Protein AF-A0A939ADS8-F1 (afdb_monomer_lite)

Foldseek 3Di:
DDDDDDDPPDDDDPDDDDDPPVVVVVVVVVVVVVVVVVVVVVVVVVVVVVVVVVQVPQKDKWKAAPVRHTDDCVQWDFPDWDWDWDADPNDIDIDIDTDIDRNDPGDMDMDIDGDDDPPDDDPDDWDDDVPRTDGD

Secondary structure (DSSP, 8-state):
-------------SSS-PPPTTHHHHHHHHHHHHHHHHHHHHHHHHHHHHHHHHHHT-EEEEEEETTS-B--GGGS-EEEEEEEEEEETTEEEEEEEEEE---SSS-EEEEEEEPPPTT-------EEETTEEEE-

Sequence (136 aa):
MSRLEGGKKTAELGGREGLTAAEAPALIITGDIVIKVVVRIALVMLVIMAYAASRADALELSVQAEDGRGFEADRVPLLFQQVEVDIHNQVAAGQHWFHFRNDTEEDVQIACGFALGPRELVDGFSYYNGDERIVS

Structure (mmCIF, N/CA/C/O backbone):
data_AF-A0A939ADS8-F1
#
_entry.id   AF-A0A939ADS8-F1
#
loop_
_atom_site.group_PDB
_atom_site.id
_atom_site.type_symbol
_atom_site.label_atom_id
_atom_site.label_alt_id
_atom_site.label_comp_id
_atom_site.label_asym_id
_atom_site.label_entity_id
_atom_site.label_seq_id
_atom_site.pdbx_PDB_ins_code
_atom_site.Cartn_x
_atom_site.Cartn_y
_atom_site.Cartn_z
_atom_site.occupancy
_atom_site.B_iso_or_equiv
_atom_site.auth_seq_id
_atom_site.auth_comp_id
_atom_site.auth_asym_id
_atom_site.auth_atom_id
_atom_site.pdbx_PDB_model_num
ATOM 1 N N . MET A 1 1 ? 38.811 11.883 -75.408 1.00 36.75 1 MET A N 1
ATOM 2 C CA . MET A 1 1 ? 39.263 11.815 -74.002 1.00 36.75 1 MET A CA 1
ATOM 3 C C . MET A 1 1 ? 38.767 13.071 -73.306 1.00 36.75 1 MET A C 1
ATOM 5 O O . MET A 1 1 ? 39.229 14.143 -73.662 1.00 36.75 1 MET A O 1
ATOM 9 N N . SER A 1 2 ? 37.787 12.964 -72.407 1.00 35.06 2 SER A N 1
ATOM 10 C CA . SER A 1 2 ? 37.271 14.101 -71.631 1.00 35.06 2 SER A CA 1
ATOM 11 C C . SER A 1 2 ? 37.206 13.686 -70.164 1.00 35.06 2 SER A C 1
ATOM 13 O O . SER A 1 2 ? 36.558 12.691 -69.839 1.00 35.06 2 SER A O 1
ATOM 15 N N . ARG A 1 3 ? 37.963 14.382 -69.307 1.00 37.69 3 ARG A N 1
ATOM 16 C CA . ARG A 1 3 ? 37.984 14.193 -67.851 1.00 37.69 3 ARG A CA 1
ATOM 17 C C . ARG A 1 3 ? 36.735 14.855 -67.265 1.00 37.69 3 ARG A C 1
ATOM 19 O O . ARG A 1 3 ? 36.545 16.051 -67.441 1.00 37.69 3 ARG A O 1
ATOM 26 N N . LEU A 1 4 ? 35.905 14.081 -66.570 1.00 39.22 4 LEU A N 1
ATOM 27 C CA . LEU A 1 4 ? 34.852 14.608 -65.703 1.00 39.22 4 LEU A CA 1
ATOM 28 C C . LEU A 1 4 ? 35.510 15.065 -64.396 1.00 39.22 4 LEU A C 1
ATOM 30 O O . LEU A 1 4 ? 35.933 14.237 -63.591 1.00 39.22 4 LEU A O 1
ATOM 34 N N . GLU A 1 5 ? 35.638 16.378 -64.207 1.00 38.81 5 GLU A N 1
ATOM 35 C CA . GLU A 1 5 ? 35.992 16.956 -62.913 1.00 38.81 5 GLU A CA 1
ATOM 36 C C . GLU A 1 5 ? 34.809 16.799 -61.951 1.00 38.81 5 GLU A C 1
ATOM 38 O O . GLU A 1 5 ? 33.717 17.328 -62.161 1.00 38.81 5 GLU A O 1
ATOM 43 N N . GLY A 1 6 ? 35.031 16.017 -60.893 1.00 38.00 6 GLY A N 1
ATOM 44 C CA . GLY A 1 6 ? 34.104 15.860 -59.784 1.00 38.00 6 GLY A CA 1
ATOM 45 C C . GLY A 1 6 ? 34.071 17.123 -58.932 1.00 38.00 6 GLY A C 1
ATOM 46 O O . GLY A 1 6 ? 34.903 17.305 -58.045 1.00 38.00 6 GLY A O 1
ATOM 47 N N . GLY A 1 7 ? 33.080 17.979 -59.175 1.00 34.25 7 GLY A N 1
ATOM 48 C CA . GLY A 1 7 ? 32.733 19.068 -58.271 1.00 34.25 7 GLY A CA 1
ATOM 49 C C . GLY A 1 7 ? 32.199 18.513 -56.948 1.00 34.25 7 GLY A C 1
ATOM 50 O O . GLY A 1 7 ? 31.037 18.118 -56.855 1.00 34.25 7 GLY A O 1
ATOM 51 N N . LYS A 1 8 ? 33.046 18.486 -55.912 1.00 41.09 8 LYS A N 1
ATOM 52 C CA . LYS A 1 8 ? 32.622 18.319 -54.515 1.00 41.09 8 LYS A CA 1
ATOM 53 C C . LYS A 1 8 ? 31.719 19.499 -54.150 1.00 41.09 8 LYS A C 1
ATOM 55 O O . LYS A 1 8 ? 32.205 20.602 -53.929 1.00 41.09 8 LYS A O 1
ATOM 60 N N . LYS A 1 9 ? 30.407 19.269 -54.065 1.00 42.81 9 LYS A N 1
ATOM 61 C CA . LYS A 1 9 ? 29.497 20.188 -53.374 1.00 42.81 9 LYS A CA 1
ATOM 62 C C . LYS A 1 9 ? 29.787 20.105 -51.877 1.00 42.81 9 LYS A C 1
ATOM 64 O O . LYS A 1 9 ? 29.406 19.141 -51.220 1.00 42.81 9 LYS A O 1
ATOM 69 N N . THR A 1 10 ? 30.495 21.097 -51.358 1.00 39.50 10 THR A N 1
ATOM 70 C CA . THR A 1 10 ? 30.577 21.380 -49.926 1.00 39.50 10 THR A CA 1
ATOM 71 C C . THR A 1 10 ? 29.214 21.879 -49.460 1.00 39.50 10 THR A C 1
ATOM 73 O O . THR A 1 10 ? 28.738 22.916 -49.916 1.00 39.50 10 THR A O 1
ATOM 76 N N . ALA A 1 11 ? 28.555 21.109 -48.595 1.00 40.03 11 ALA A N 1
ATOM 77 C CA . ALA A 1 11 ? 27.392 21.583 -47.862 1.00 40.03 11 ALA A CA 1
ATOM 78 C C . ALA A 1 11 ? 27.894 22.516 -46.753 1.00 40.03 11 ALA A C 1
ATOM 80 O O . ALA A 1 11 ? 28.499 22.062 -45.783 1.00 40.03 11 ALA A O 1
ATOM 81 N N . GLU A 1 12 ? 27.690 23.818 -46.926 1.00 40.78 12 GLU A N 1
ATOM 82 C CA . GLU A 1 12 ? 27.911 24.800 -45.869 1.00 40.78 12 GLU A CA 1
ATOM 83 C C . GLU A 1 12 ? 26.781 24.669 -44.842 1.00 40.78 12 GLU A C 1
ATOM 85 O O . GLU A 1 12 ? 25.678 25.181 -45.024 1.00 40.78 12 GLU A O 1
ATOM 90 N N . LEU A 1 13 ? 27.047 23.942 -43.758 1.00 41.94 13 LEU A N 1
ATOM 91 C CA . LEU A 1 13 ? 26.321 24.111 -42.506 1.00 41.94 13 LEU A CA 1
ATOM 92 C C . LEU A 1 13 ? 27.068 25.179 -41.712 1.00 41.94 13 LEU A C 1
ATOM 94 O O . LEU A 1 13 ? 28.256 25.035 -41.426 1.00 41.94 13 LEU A O 1
ATOM 98 N N . GLY A 1 14 ? 26.378 26.281 -41.429 1.00 40.31 14 GLY A N 1
ATOM 99 C CA . GLY A 1 14 ? 26.951 27.446 -40.776 1.00 40.31 14 GLY A CA 1
ATOM 100 C C . GLY A 1 14 ? 27.713 27.113 -39.492 1.00 40.31 14 GLY A C 1
ATOM 101 O O . GLY A 1 14 ? 27.233 26.378 -38.632 1.00 40.31 14 GLY A O 1
ATOM 102 N N . GLY A 1 15 ? 28.885 27.733 -39.359 1.00 40.91 15 GLY A N 1
ATOM 103 C CA . GLY A 1 15 ? 29.442 28.108 -38.063 1.00 40.91 15 GLY A CA 1
ATOM 104 C C . GLY A 1 15 ? 29.932 26.976 -37.165 1.00 40.91 15 GLY A C 1
ATOM 105 O O . GLY A 1 15 ? 29.651 27.000 -35.972 1.00 40.91 15 GLY A O 1
ATOM 106 N N . ARG A 1 16 ? 30.690 26.016 -37.696 1.00 45.91 16 ARG A N 1
ATOM 107 C CA . ARG A 1 16 ? 31.719 25.266 -36.953 1.00 45.91 16 ARG A CA 1
ATOM 108 C C . ARG A 1 16 ? 32.644 24.595 -37.963 1.00 45.91 16 ARG A C 1
ATOM 110 O O . ARG A 1 16 ? 32.169 24.119 -38.989 1.00 45.91 16 ARG A O 1
ATOM 117 N N . GLU A 1 17 ? 33.948 24.630 -37.699 1.00 48.31 17 GLU A N 1
ATOM 118 C CA . GLU A 1 17 ? 34.977 23.983 -38.521 1.00 48.31 17 GLU A CA 1
ATOM 119 C C . GLU A 1 17 ? 34.517 22.571 -38.914 1.00 48.31 17 GLU A C 1
ATOM 121 O O . GLU A 1 17 ? 34.083 21.787 -38.069 1.00 48.31 17 GLU A O 1
ATOM 126 N N . GLY A 1 18 ? 34.489 22.311 -40.223 1.00 45.16 18 GLY A N 1
ATOM 127 C CA . GLY A 1 18 ? 33.797 21.166 -40.799 1.00 45.16 18 GLY A CA 1
ATOM 128 C C . GLY A 1 18 ? 34.343 19.843 -40.276 1.00 45.16 18 GLY A C 1
ATOM 129 O O . GLY A 1 18 ? 35.499 19.509 -40.525 1.00 45.16 18 GLY A O 1
ATOM 130 N N . LEU A 1 19 ? 33.478 19.080 -39.606 1.00 51.91 19 LEU A N 1
ATOM 131 C CA . LEU A 1 19 ? 33.694 17.665 -39.312 1.00 51.91 19 LEU A CA 1
ATOM 132 C C . LEU A 1 19 ? 34.105 16.955 -40.603 1.00 51.91 19 LEU A C 1
ATOM 134 O O . LEU A 1 19 ? 33.424 17.057 -41.630 1.00 51.91 19 LEU A O 1
ATOM 138 N N . THR A 1 20 ? 35.224 16.239 -40.568 1.00 59.06 20 THR A N 1
ATOM 139 C CA . THR A 1 20 ? 35.660 15.473 -41.731 1.00 59.06 20 THR A CA 1
ATOM 140 C C . THR A 1 20 ? 34.638 14.371 -42.038 1.00 59.06 20 THR A C 1
ATOM 142 O O . THR A 1 20 ? 33.929 13.881 -41.156 1.00 59.06 20 THR A O 1
ATOM 145 N N . ALA A 1 21 ? 34.549 13.937 -43.300 1.00 57.66 21 ALA A N 1
ATOM 146 C CA . ALA A 1 21 ? 33.616 12.879 -43.717 1.00 57.66 21 ALA A CA 1
ATOM 147 C C . ALA A 1 21 ? 33.807 11.543 -42.957 1.00 57.66 21 ALA A C 1
ATOM 149 O O . ALA A 1 21 ? 32.929 10.684 -43.003 1.00 57.66 21 ALA A O 1
ATOM 150 N N . ALA A 1 22 ? 34.931 11.378 -42.249 1.00 57.38 22 ALA A N 1
ATOM 151 C CA . ALA A 1 22 ? 35.214 10.250 -41.367 1.00 57.38 22 ALA A CA 1
ATOM 152 C C . ALA A 1 22 ? 34.648 10.419 -39.939 1.00 57.38 22 ALA A C 1
ATOM 154 O O . ALA A 1 22 ? 34.349 9.426 -39.282 1.00 57.38 22 ALA A O 1
ATOM 155 N N . GLU A 1 23 ? 34.452 11.652 -39.464 1.00 49.28 23 GLU A N 1
ATOM 156 C CA . GLU A 1 23 ? 33.979 11.965 -38.104 1.00 49.28 23 GLU A CA 1
ATOM 157 C C . GLU A 1 23 ? 32.449 12.079 -38.021 1.00 49.28 23 GLU A C 1
ATOM 159 O O . GLU A 1 23 ? 31.852 11.766 -36.991 1.00 49.28 23 GLU A O 1
ATOM 164 N N . ALA A 1 24 ? 31.791 12.455 -39.123 1.00 51.69 24 ALA A N 1
ATOM 165 C CA . ALA A 1 24 ? 30.333 12.521 -39.215 1.00 51.69 24 ALA A CA 1
ATOM 166 C C . ALA A 1 24 ? 29.611 11.191 -38.877 1.00 51.69 24 ALA A C 1
ATOM 168 O O . ALA A 1 24 ? 28.690 11.223 -38.057 1.00 51.69 24 ALA A O 1
ATOM 169 N N . PRO A 1 25 ? 29.992 10.013 -39.419 1.00 50.84 25 PRO A N 1
ATOM 170 C CA . PRO A 1 25 ? 29.318 8.758 -39.079 1.00 50.84 25 PRO A CA 1
ATOM 171 C C . PRO A 1 25 ? 29.550 8.338 -37.621 1.00 50.84 25 PRO A C 1
ATOM 173 O O . PRO A 1 25 ? 28.626 7.835 -36.987 1.00 50.84 25 PRO A O 1
ATOM 176 N N . ALA A 1 26 ? 30.735 8.597 -37.056 1.00 49.12 26 ALA A N 1
ATOM 177 C CA . ALA A 1 26 ? 31.018 8.314 -35.649 1.00 49.12 26 ALA A CA 1
ATOM 178 C C . ALA A 1 26 ? 30.146 9.174 -34.716 1.00 49.12 26 ALA A C 1
ATOM 180 O O . ALA A 1 26 ? 29.573 8.653 -33.759 1.00 49.12 26 ALA A O 1
ATOM 181 N N . LEU A 1 27 ? 29.953 10.460 -35.032 1.00 50.31 27 LEU A N 1
ATOM 182 C CA . LEU A 1 27 ? 29.083 11.357 -34.266 1.00 50.31 27 LEU A CA 1
ATOM 183 C C . LEU A 1 27 ? 27.598 10.962 -34.373 1.00 50.31 27 LEU A C 1
ATOM 185 O O . LEU A 1 27 ? 26.890 10.980 -33.368 1.00 50.31 27 LEU A O 1
ATOM 189 N N . ILE A 1 28 ? 27.137 10.547 -35.560 1.00 53.12 28 ILE A N 1
ATOM 190 C CA . ILE A 1 28 ? 25.754 10.086 -35.785 1.00 53.12 28 ILE A CA 1
ATOM 191 C C . ILE A 1 28 ? 25.476 8.786 -35.016 1.00 53.12 28 ILE A C 1
ATOM 193 O O . ILE A 1 28 ? 24.440 8.680 -34.364 1.00 53.12 28 ILE A O 1
ATOM 197 N N . ILE A 1 29 ? 26.404 7.822 -35.029 1.00 54.78 29 ILE A N 1
ATOM 198 C CA . ILE A 1 29 ? 26.267 6.557 -34.285 1.00 54.78 29 ILE A CA 1
ATOM 199 C C . ILE A 1 29 ? 26.266 6.819 -32.775 1.00 54.78 29 ILE A C 1
ATOM 201 O O . ILE A 1 29 ? 25.438 6.265 -32.053 1.00 54.78 29 ILE A O 1
ATOM 205 N N . THR A 1 30 ? 27.145 7.700 -32.292 1.00 60.84 30 THR A N 1
ATOM 206 C CA . THR A 1 30 ? 27.193 8.054 -30.865 1.00 60.84 30 THR A CA 1
ATOM 207 C C . THR A 1 30 ? 25.915 8.782 -30.436 1.00 60.84 30 THR A C 1
ATOM 209 O O . THR A 1 30 ? 25.342 8.451 -29.402 1.00 60.84 30 THR A O 1
ATOM 212 N N . GLY A 1 31 ? 25.410 9.709 -31.257 1.00 62.56 31 GLY A N 1
ATOM 213 C CA . GLY A 1 31 ? 24.149 10.411 -31.011 1.00 62.56 31 GLY A CA 1
ATOM 214 C C . GLY A 1 31 ? 22.928 9.486 -31.006 1.00 62.56 31 GLY A C 1
ATOM 215 O O . GLY A 1 31 ? 22.106 9.569 -30.098 1.00 62.56 31 GLY A O 1
ATOM 216 N N . ASP A 1 32 ? 22.826 8.561 -31.963 1.00 68.88 32 ASP A N 1
ATOM 217 C CA . ASP A 1 32 ? 21.717 7.601 -32.059 1.00 68.88 32 ASP A CA 1
ATOM 218 C C . ASP A 1 32 ? 21.713 6.598 -30.889 1.00 68.88 32 ASP A C 1
ATOM 220 O O . ASP A 1 32 ? 20.663 6.298 -30.316 1.00 68.88 32 ASP A O 1
ATOM 224 N N . ILE A 1 33 ? 22.889 6.131 -30.452 1.00 68.06 33 ILE A N 1
ATOM 225 C CA . ILE A 1 3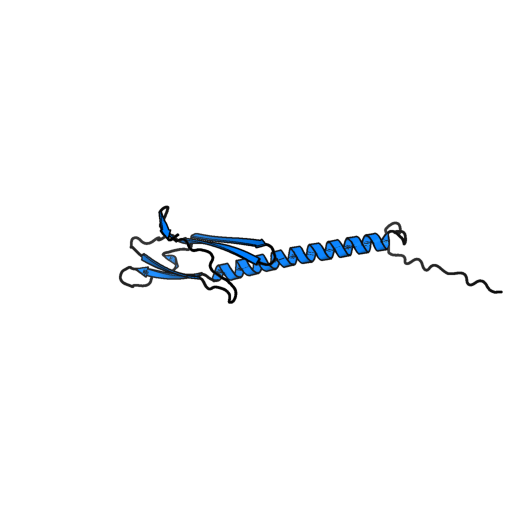3 ? 23.012 5.286 -29.253 1.00 68.06 33 ILE A CA 1
ATOM 226 C C . ILE A 1 33 ? 22.598 6.065 -27.999 1.00 68.06 33 ILE A C 1
ATOM 228 O O . ILE A 1 33 ? 21.811 5.549 -27.202 1.00 68.06 33 ILE A O 1
ATOM 232 N N . VAL A 1 34 ? 23.068 7.306 -27.836 1.00 68.56 34 VAL A N 1
ATOM 233 C CA . VAL A 1 34 ? 22.711 8.156 -26.689 1.00 68.56 34 VAL A CA 1
ATOM 234 C C . VAL A 1 34 ? 21.204 8.418 -26.652 1.00 68.56 34 VAL A C 1
ATOM 236 O O . VAL A 1 34 ? 20.586 8.209 -25.610 1.00 68.56 34 VAL A O 1
ATOM 239 N N . ILE A 1 35 ? 20.581 8.774 -27.780 1.00 72.81 35 ILE A N 1
ATOM 240 C CA . ILE A 1 35 ? 19.127 8.990 -27.864 1.00 72.81 35 ILE A CA 1
ATOM 241 C C . ILE A 1 35 ? 18.372 7.710 -27.488 1.00 72.81 35 ILE A C 1
ATOM 243 O O . ILE A 1 35 ? 17.468 7.751 -26.657 1.00 72.81 35 ILE A O 1
ATOM 247 N N . LYS A 1 36 ? 18.761 6.551 -28.031 1.00 70.75 36 LYS A N 1
ATOM 248 C CA . LYS A 1 36 ? 18.113 5.266 -27.722 1.00 70.75 36 LYS A CA 1
ATOM 249 C C . LYS A 1 36 ? 18.227 4.877 -26.248 1.00 70.75 36 LYS A C 1
ATOM 251 O O . LYS A 1 36 ? 17.292 4.288 -25.708 1.00 70.75 36 LYS A O 1
ATOM 256 N N . VAL A 1 37 ? 19.355 5.159 -25.599 1.00 74.56 37 VAL A N 1
ATOM 257 C CA . VAL A 1 37 ? 19.542 4.893 -24.163 1.00 74.56 37 VAL A CA 1
ATOM 258 C C . VAL A 1 37 ? 18.689 5.846 -23.326 1.00 74.56 37 VAL A C 1
ATOM 260 O O . VAL A 1 37 ? 17.941 5.384 -22.467 1.00 74.56 37 VAL A O 1
ATOM 263 N N . VAL A 1 38 ? 18.717 7.148 -23.626 1.00 76.50 38 VAL A N 1
ATOM 264 C CA . VAL A 1 38 ? 17.924 8.165 -22.916 1.00 76.50 38 VAL A CA 1
ATOM 265 C C . VAL A 1 38 ? 16.425 7.887 -23.036 1.00 76.50 38 VAL A C 1
ATOM 267 O O . VAL A 1 38 ? 15.722 7.909 -22.029 1.00 76.50 38 VAL A O 1
ATOM 270 N N . VAL A 1 39 ? 15.935 7.548 -24.233 1.00 77.56 39 VAL A N 1
ATOM 271 C CA . VAL A 1 39 ? 14.518 7.217 -24.459 1.00 77.56 39 VAL A CA 1
ATOM 272 C C . VAL A 1 39 ? 14.093 5.991 -23.650 1.00 77.56 39 VAL A C 1
ATOM 274 O O . VAL A 1 39 ? 13.014 5.997 -23.064 1.00 77.56 39 VAL A O 1
ATOM 277 N N . ARG A 1 40 ? 14.930 4.949 -23.567 1.00 77.19 40 ARG A N 1
ATOM 278 C CA . ARG A 1 40 ? 14.619 3.753 -22.764 1.00 77.19 40 ARG A CA 1
ATOM 279 C C . ARG A 1 40 ? 14.553 4.061 -21.274 1.00 77.19 40 ARG A C 1
ATOM 281 O O . ARG A 1 40 ? 13.616 3.617 -20.622 1.00 77.19 40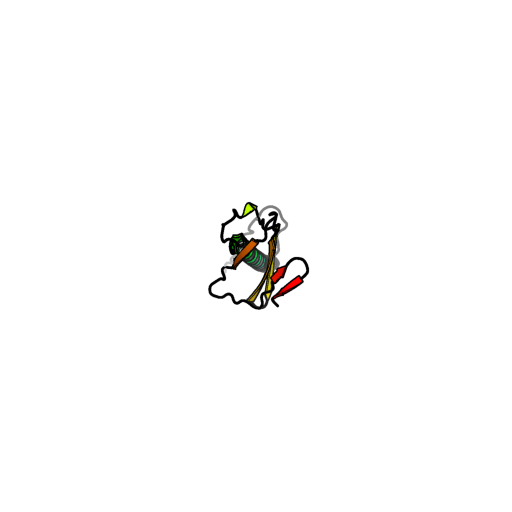 ARG A O 1
ATOM 288 N N . ILE A 1 41 ? 15.505 4.832 -20.751 1.00 78.19 41 ILE A N 1
ATOM 289 C CA . ILE A 1 41 ? 15.508 5.242 -19.339 1.00 78.19 41 ILE A CA 1
ATOM 290 C C . ILE A 1 41 ? 14.270 6.092 -19.038 1.00 78.19 41 ILE A C 1
ATOM 292 O O . ILE A 1 41 ? 13.556 5.816 -18.078 1.00 78.19 41 ILE A O 1
ATOM 296 N N . ALA A 1 42 ? 13.964 7.076 -19.889 1.00 77.25 42 ALA A N 1
ATOM 297 C CA . ALA A 1 42 ? 12.787 7.925 -19.727 1.00 77.25 42 ALA A CA 1
ATOM 298 C C . ALA A 1 42 ? 11.479 7.116 -19.766 1.00 77.25 42 ALA A C 1
ATOM 300 O O . ALA A 1 42 ? 10.582 7.368 -18.966 1.00 77.25 42 ALA A O 1
ATOM 301 N N . LEU A 1 43 ? 11.382 6.119 -20.651 1.00 79.94 43 LEU A N 1
ATOM 302 C CA . LEU A 1 43 ? 10.220 5.236 -20.732 1.00 79.94 43 LEU A CA 1
ATOM 303 C C . LEU A 1 43 ? 10.058 4.381 -19.469 1.00 79.94 43 LEU A C 1
ATOM 305 O O . LEU A 1 43 ? 8.948 4.270 -18.961 1.00 79.94 43 LEU A O 1
ATOM 309 N N . VAL A 1 44 ? 11.145 3.809 -18.941 1.00 77.31 44 VAL A N 1
ATOM 310 C CA . VAL A 1 44 ? 11.109 3.041 -17.683 1.00 77.31 44 VAL A CA 1
ATOM 311 C C . VAL A 1 44 ? 10.650 3.927 -16.526 1.00 77.31 44 VAL A C 1
ATOM 313 O O . VAL A 1 44 ? 9.743 3.546 -15.792 1.00 77.31 44 VAL A O 1
ATOM 316 N N . MET A 1 45 ? 11.200 5.138 -16.409 1.00 79.19 45 MET A N 1
ATOM 317 C CA . MET A 1 45 ? 10.782 6.103 -15.387 1.00 79.19 45 MET A CA 1
ATOM 318 C C . MET A 1 45 ? 9.304 6.481 -15.521 1.00 79.19 45 MET A C 1
ATOM 320 O O . MET A 1 45 ? 8.598 6.551 -14.520 1.00 79.19 45 MET A O 1
ATOM 324 N N . LEU A 1 46 ? 8.814 6.688 -16.747 1.00 80.94 46 LEU A N 1
ATOM 325 C CA . LEU A 1 46 ? 7.404 6.983 -17.000 1.00 80.94 46 LEU A CA 1
ATOM 326 C C . LEU A 1 46 ? 6.496 5.825 -16.565 1.00 80.94 46 LEU A C 1
ATOM 328 O O . LEU A 1 46 ? 5.465 6.067 -15.946 1.00 80.94 46 LEU A O 1
ATOM 332 N N . VAL A 1 47 ? 6.887 4.579 -16.851 1.00 78.75 47 VAL A N 1
ATOM 333 C CA . VAL A 1 47 ? 6.145 3.382 -16.425 1.00 78.75 47 VAL A CA 1
ATOM 334 C C . VAL A 1 47 ? 6.118 3.269 -14.901 1.00 78.75 47 VAL A C 1
ATOM 336 O O . VAL A 1 47 ? 5.051 3.024 -14.346 1.00 78.75 47 VAL A O 1
ATOM 339 N N . ILE A 1 48 ? 7.244 3.508 -14.220 1.00 77.75 48 ILE A N 1
ATOM 340 C CA . ILE A 1 48 ? 7.312 3.504 -12.750 1.00 77.75 48 ILE A CA 1
ATOM 341 C C . ILE A 1 48 ? 6.400 4.589 -12.165 1.00 77.75 48 ILE A C 1
ATOM 343 O O . ILE A 1 48 ? 5.619 4.302 -11.263 1.00 77.75 48 ILE A O 1
ATOM 347 N N . MET A 1 49 ? 6.442 5.815 -12.699 1.00 77.12 49 MET A N 1
ATOM 348 C CA . MET A 1 49 ? 5.584 6.911 -12.231 1.00 77.12 49 MET A CA 1
ATOM 349 C C . MET A 1 49 ? 4.097 6.629 -12.477 1.00 77.12 49 MET A C 1
ATOM 351 O O . MET A 1 49 ? 3.280 6.862 -11.590 1.00 77.12 49 MET A O 1
ATOM 355 N N . ALA A 1 50 ? 3.737 6.098 -13.650 1.00 77.75 50 ALA A N 1
ATOM 356 C CA . ALA A 1 50 ? 2.359 5.726 -13.963 1.00 77.75 50 ALA A CA 1
ATOM 357 C C . ALA A 1 50 ? 1.859 4.593 -13.055 1.00 77.75 50 ALA A C 1
ATOM 359 O O . ALA A 1 50 ? 0.730 4.646 -12.568 1.00 77.75 50 ALA A O 1
ATOM 360 N N . TYR A 1 51 ? 2.710 3.602 -12.781 1.00 77.81 51 TYR A N 1
ATOM 361 C CA . TYR A 1 51 ? 2.407 2.534 -11.836 1.00 77.81 51 TYR A CA 1
ATOM 362 C C . TYR A 1 51 ? 2.201 3.090 -10.424 1.00 77.81 51 TYR A C 1
ATOM 364 O O . TYR A 1 51 ? 1.151 2.854 -9.833 1.00 77.81 51 TYR A O 1
ATOM 372 N N . ALA A 1 52 ? 3.139 3.889 -9.908 1.00 71.06 52 ALA A N 1
ATOM 373 C CA . ALA A 1 52 ? 3.035 4.491 -8.581 1.00 71.06 52 ALA A CA 1
ATOM 374 C C . ALA A 1 52 ? 1.760 5.343 -8.437 1.00 71.06 52 ALA A C 1
ATOM 376 O O . ALA A 1 52 ? 1.042 5.194 -7.451 1.00 71.06 52 ALA A O 1
ATOM 377 N N . ALA A 1 53 ? 1.424 6.152 -9.449 1.00 72.06 53 ALA A N 1
ATOM 378 C CA . ALA A 1 53 ? 0.189 6.935 -9.474 1.00 72.06 53 ALA A CA 1
ATOM 379 C C . ALA A 1 53 ? -1.065 6.045 -9.457 1.00 72.06 53 ALA A C 1
ATOM 381 O O . ALA A 1 53 ? -1.969 6.286 -8.669 1.00 72.06 53 ALA A O 1
ATOM 382 N N . SER A 1 54 ? -1.101 4.966 -10.250 1.00 74.19 54 SER A N 1
ATOM 383 C CA . SER A 1 54 ? -2.237 4.027 -10.245 1.00 74.19 54 SER A CA 1
ATOM 384 C C . SER A 1 54 ? -2.425 3.302 -8.908 1.00 74.19 54 SER A C 1
ATOM 386 O O . SER A 1 54 ? -3.524 2.857 -8.592 1.00 74.19 54 SER A O 1
ATOM 388 N N . ARG A 1 55 ? -1.352 3.179 -8.118 1.00 74.00 55 ARG A N 1
ATOM 389 C CA . ARG A 1 55 ? -1.351 2.494 -6.822 1.00 74.00 55 ARG A CA 1
ATOM 390 C C . ARG A 1 55 ? -1.703 3.425 -5.666 1.00 74.00 55 ARG A C 1
ATOM 392 O O . ARG A 1 55 ? -2.120 2.925 -4.625 1.00 74.00 55 ARG A O 1
ATOM 399 N N . ALA A 1 56 ? -1.570 4.741 -5.848 1.00 65.38 56 ALA A N 1
ATOM 400 C CA . ALA A 1 56 ? -2.045 5.742 -4.894 1.00 65.38 56 ALA A CA 1
ATOM 401 C C . ALA A 1 56 ? -3.553 5.592 -4.635 1.00 65.38 56 ALA A C 1
ATOM 403 O O . ALA A 1 56 ? -3.981 5.551 -3.487 1.00 65.38 56 ALA A O 1
ATOM 404 N N . ASP A 1 57 ? -4.323 5.3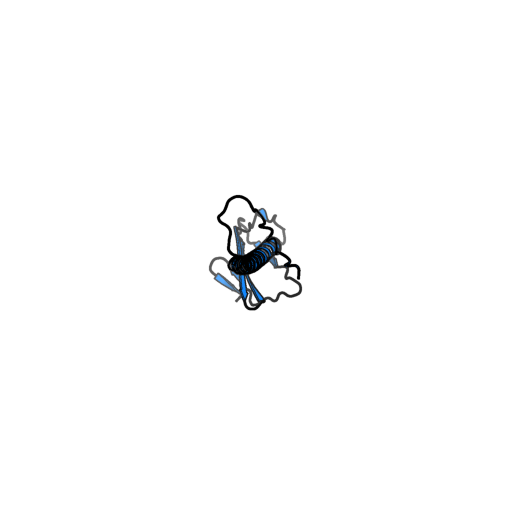59 -5.698 1.00 69.31 57 ASP A N 1
ATOM 405 C CA . ASP A 1 57 ? -5.787 5.270 -5.638 1.00 69.31 57 ASP A CA 1
ATOM 406 C C . ASP A 1 57 ? -6.320 3.829 -5.503 1.00 69.31 57 ASP A C 1
ATOM 408 O O . ASP A 1 57 ? -7.527 3.605 -5.502 1.00 69.31 57 ASP A O 1
ATOM 412 N N . ALA A 1 58 ? -5.441 2.823 -5.416 1.00 74.31 58 ALA A N 1
ATOM 413 C CA . ALA A 1 58 ? -5.844 1.411 -5.423 1.00 74.31 58 ALA A CA 1
ATOM 414 C C . ALA A 1 58 ? -6.321 0.884 -4.057 1.00 74.31 58 ALA A C 1
ATOM 416 O O . ALA A 1 58 ? -6.753 -0.269 -3.968 1.00 74.31 58 ALA A O 1
ATOM 417 N N . LEU A 1 59 ? -6.186 1.689 -3.000 1.00 82.69 59 LEU A N 1
ATOM 418 C CA . LEU A 1 59 ? -6.574 1.324 -1.645 1.00 82.69 59 LEU A CA 1
ATOM 419 C C . LEU A 1 59 ? -7.972 1.866 -1.332 1.00 82.69 59 LEU A C 1
ATOM 421 O O . LEU A 1 59 ? -8.169 3.065 -1.155 1.00 82.69 59 LEU A O 1
ATOM 425 N N . GLU A 1 60 ? -8.929 0.959 -1.198 1.00 83.38 60 GLU A N 1
ATOM 426 C CA . GLU A 1 60 ? -10.260 1.253 -0.683 1.00 83.38 60 GLU A CA 1
ATOM 427 C C . GLU A 1 60 ? -10.255 1.099 0.841 1.00 83.38 60 GLU A C 1
ATOM 429 O O . GLU A 1 60 ? -9.898 0.045 1.371 1.00 83.38 60 GLU A O 1
ATOM 434 N N . LEU A 1 61 ? -10.655 2.152 1.553 1.00 82.44 61 LEU A N 1
ATOM 435 C CA . LEU A 1 61 ? -10.739 2.164 3.011 1.00 82.44 61 LEU A CA 1
ATOM 436 C C . LEU A 1 61 ? -12.195 2.321 3.443 1.00 82.44 61 LEU A C 1
ATOM 438 O O . LEU A 1 61 ? -12.888 3.235 2.998 1.00 82.44 61 LEU A O 1
ATOM 442 N N . SER A 1 62 ? -12.642 1.472 4.363 1.00 85.12 62 SER A N 1
ATOM 443 C CA . SER A 1 62 ? -13.892 1.688 5.089 1.00 85.12 62 SER A CA 1
ATOM 444 C C . SER A 1 62 ? -13.667 1.538 6.587 1.00 85.12 62 SER A C 1
ATOM 446 O O . SER A 1 62 ? -12.898 0.683 7.028 1.00 85.12 62 SER A O 1
ATOM 448 N N . VAL A 1 63 ? -14.320 2.400 7.362 1.00 85.94 63 VAL A N 1
ATOM 449 C CA . VAL A 1 63 ? -14.136 2.501 8.809 1.00 85.94 63 VAL A CA 1
ATOM 450 C C . VAL A 1 63 ? -15.500 2.461 9.474 1.00 85.94 63 VAL A C 1
ATOM 452 O O . VAL A 1 63 ? -16.409 3.208 9.100 1.00 85.94 63 VAL A O 1
ATOM 455 N N . GLN A 1 64 ? -15.647 1.582 10.456 1.00 89.56 64 GLN A N 1
ATOM 456 C CA . GLN A 1 64 ? -16.878 1.396 11.216 1.00 89.56 64 GLN A CA 1
ATOM 457 C C . GLN A 1 64 ? -16.541 1.339 12.706 1.00 89.56 64 GLN A C 1
ATOM 459 O O . GLN A 1 64 ? -15.487 0.837 13.080 1.00 89.56 64 GLN A O 1
ATOM 464 N N . ALA A 1 65 ? -17.413 1.855 13.563 1.00 85.06 65 ALA A N 1
ATOM 465 C CA . ALA A 1 65 ? -17.382 1.542 14.987 1.00 85.06 65 ALA A CA 1
ATOM 466 C C . ALA A 1 65 ? -17.690 0.054 15.210 1.00 85.06 65 ALA A C 1
ATOM 468 O O . ALA A 1 65 ? -18.273 -0.610 14.350 1.00 85.06 65 ALA A O 1
ATOM 469 N N . GLU A 1 66 ? -17.368 -0.453 16.398 1.00 82.44 66 GLU A N 1
ATOM 470 C CA . GLU A 1 66 ? -17.699 -1.827 16.801 1.00 82.44 66 GLU A CA 1
ATOM 471 C C . GLU A 1 66 ? -19.219 -2.112 16.775 1.00 82.44 66 GLU A C 1
ATOM 473 O O . GLU A 1 66 ? -19.649 -3.239 16.533 1.00 82.44 66 GLU A O 1
ATOM 478 N N . ASP A 1 67 ? -20.049 -1.077 16.946 1.00 84.56 67 ASP A N 1
ATOM 479 C CA . ASP A 1 67 ? -21.514 -1.149 16.846 1.00 84.56 67 ASP A CA 1
ATOM 480 C C . ASP A 1 67 ? -22.050 -1.173 15.392 1.00 84.56 67 ASP A C 1
ATOM 482 O O . ASP A 1 67 ? -23.262 -1.267 15.178 1.00 84.56 67 ASP A O 1
ATOM 486 N N . GLY A 1 68 ? -21.165 -1.099 14.388 1.00 79.56 68 GLY A N 1
ATOM 487 C CA . GLY A 1 68 ? -21.491 -1.104 12.958 1.00 79.56 68 GLY A CA 1
ATOM 488 C C . GLY A 1 68 ? -21.837 0.268 12.367 1.00 79.56 68 GLY A C 1
ATOM 489 O O . GLY A 1 68 ? -22.147 0.371 11.176 1.00 79.56 68 GLY A O 1
ATOM 490 N N . ARG A 1 69 ? -21.785 1.347 13.155 1.00 83.12 69 ARG A N 1
ATOM 491 C CA . ARG A 1 69 ? -21.948 2.719 12.660 1.00 83.12 69 ARG A CA 1
ATOM 492 C C . ARG A 1 69 ? -20.727 3.117 11.830 1.00 83.12 69 ARG A C 1
ATOM 494 O O . ARG A 1 69 ? -19.605 3.124 12.322 1.00 83.12 69 ARG A O 1
ATOM 501 N N . GLY A 1 70 ? -20.940 3.481 10.567 1.00 76.44 70 GLY A N 1
ATOM 502 C CA . GLY A 1 70 ? -19.867 3.990 9.709 1.00 76.44 70 GLY A CA 1
ATOM 503 C C . GLY A 1 70 ? -19.343 5.349 10.179 1.00 76.44 70 GLY A C 1
ATOM 504 O O . GLY A 1 70 ? -20.120 6.194 10.632 1.00 76.44 70 GLY A O 1
ATOM 505 N N . PHE A 1 71 ? -18.040 5.571 10.023 1.00 74.19 71 PHE A N 1
ATOM 506 C CA . PHE A 1 71 ? -17.425 6.890 10.158 1.00 74.19 71 PHE A CA 1
ATOM 507 C C . PHE A 1 71 ? -17.041 7.448 8.789 1.00 74.19 71 PHE A C 1
ATOM 509 O O . PHE A 1 71 ? -16.754 6.702 7.853 1.00 74.19 71 PHE A O 1
ATOM 516 N N . GLU A 1 72 ? -17.001 8.776 8.677 1.00 69.31 72 GLU A N 1
ATOM 517 C CA . GLU A 1 72 ? -16.302 9.411 7.560 1.00 69.31 72 GLU A CA 1
ATOM 518 C C . GLU A 1 72 ? -14.802 9.089 7.650 1.00 69.31 72 GLU A C 1
ATOM 520 O O . GLU A 1 72 ? -14.235 9.042 8.747 1.00 69.31 72 GLU A O 1
ATOM 525 N N . ALA A 1 73 ? -14.161 8.869 6.497 1.00 63.38 73 ALA A N 1
ATOM 526 C CA . ALA A 1 73 ? -12.751 8.475 6.406 1.00 63.38 73 ALA A CA 1
ATOM 527 C C . ALA A 1 73 ? -11.797 9.469 7.101 1.00 63.38 73 ALA A C 1
ATOM 529 O O . ALA A 1 73 ? -10.738 9.073 7.578 1.00 63.38 73 ALA A O 1
ATOM 530 N N . ASP A 1 74 ? -12.213 10.731 7.250 1.00 70.75 74 ASP A N 1
ATOM 531 C CA . ASP A 1 74 ? -11.465 11.797 7.926 1.00 70.75 74 ASP A CA 1
ATOM 532 C C . ASP A 1 74 ? -11.187 11.517 9.416 1.00 70.75 74 ASP A C 1
ATOM 534 O O . ASP A 1 74 ? -10.335 12.171 10.015 1.00 70.75 74 ASP A O 1
ATOM 538 N N . ARG A 1 75 ? -11.874 10.544 10.033 1.00 78.00 75 ARG A N 1
ATOM 539 C CA . ARG A 1 75 ? -11.627 10.129 11.428 1.00 78.00 75 ARG A CA 1
ATOM 540 C C . ARG A 1 75 ? -10.524 9.089 11.594 1.00 78.00 75 ARG A C 1
ATOM 542 O O . ARG A 1 75 ? -10.033 8.891 12.704 1.00 78.00 75 ARG A O 1
ATOM 549 N N . VAL A 1 76 ? -10.145 8.432 10.504 1.00 83.62 76 VAL A N 1
ATOM 550 C CA . VAL A 1 76 ? -9.006 7.517 10.460 1.00 83.62 76 VAL A CA 1
ATOM 551 C C . VAL A 1 76 ? -8.160 7.891 9.245 1.00 83.62 76 VAL A C 1
ATOM 553 O O . VAL A 1 76 ? -8.199 7.206 8.218 1.00 83.62 76 VAL A O 1
ATOM 556 N N . PRO A 1 77 ? -7.435 9.024 9.308 1.00 83.12 77 PRO A N 1
ATOM 557 C CA . PRO A 1 77 ? -6.673 9.495 8.168 1.00 83.12 77 PRO A CA 1
ATOM 558 C C . PRO A 1 77 ? -5.548 8.518 7.815 1.00 83.12 77 PRO A C 1
ATOM 560 O O . PRO A 1 77 ? -4.834 7.999 8.682 1.00 83.12 77 PRO A O 1
ATOM 563 N N . LEU A 1 78 ? -5.346 8.330 6.511 1.00 84.12 78 LEU A N 1
ATOM 564 C CA . LEU A 1 78 ? -4.116 7.766 5.969 1.00 84.12 78 LEU A CA 1
ATOM 565 C C . LEU A 1 78 ? -2.990 8.787 6.194 1.00 84.12 78 LEU A C 1
ATOM 567 O O . LEU A 1 78 ? -2.961 9.840 5.560 1.00 84.12 78 LEU A O 1
ATOM 571 N N . LEU A 1 79 ? -2.078 8.490 7.120 1.00 85.19 79 LEU A N 1
ATOM 572 C CA . LEU A 1 79 ? -0.960 9.368 7.467 1.00 85.19 79 LEU A CA 1
ATOM 573 C C . LEU A 1 79 ? 0.125 9.356 6.399 1.00 85.19 79 LEU A C 1
ATOM 575 O O . LEU A 1 79 ? 0.670 10.401 6.046 1.00 85.19 79 LEU A O 1
ATOM 579 N N . PHE A 1 80 ? 0.471 8.162 5.922 1.00 84.25 80 PHE A N 1
ATOM 580 C CA . PHE A 1 80 ? 1.443 8.015 4.857 1.00 84.25 80 PHE A CA 1
ATOM 581 C C . PHE A 1 80 ? 1.132 6.804 3.990 1.00 84.25 80 PHE A C 1
ATOM 583 O O . PHE A 1 80 ? 0.641 5.773 4.460 1.00 84.25 80 PHE A O 1
ATOM 590 N N . GLN A 1 81 ? 1.496 6.951 2.721 1.00 85.31 81 GLN A N 1
ATOM 591 C CA . GLN A 1 81 ? 1.590 5.875 1.757 1.00 85.31 81 GLN A CA 1
ATOM 592 C C . GLN A 1 81 ? 3.008 5.853 1.195 1.00 85.31 81 GLN A C 1
ATOM 594 O O . GLN A 1 81 ? 3.521 6.879 0.748 1.00 85.31 81 GLN A O 1
ATOM 599 N N . GLN A 1 82 ? 3.626 4.678 1.196 1.00 85.56 82 GLN A N 1
ATOM 600 C CA . GLN A 1 82 ? 4.913 4.449 0.554 1.00 85.56 82 GLN A CA 1
ATOM 601 C C . GLN A 1 82 ? 4.762 3.317 -0.451 1.00 85.56 82 GLN A C 1
ATOM 603 O O . GLN A 1 82 ? 4.144 2.291 -0.169 1.00 85.56 82 GLN A O 1
ATOM 608 N N . VAL A 1 83 ? 5.308 3.537 -1.641 1.00 83.94 83 VAL A N 1
ATOM 609 C CA . VAL A 1 83 ? 5.336 2.555 -2.718 1.00 83.94 83 VAL A CA 1
ATOM 610 C C . VAL A 1 83 ? 6.776 2.449 -3.185 1.00 83.94 83 VAL A C 1
ATOM 612 O O . VAL A 1 83 ? 7.322 3.405 -3.732 1.00 83.94 83 VAL A O 1
ATOM 615 N N . GLU A 1 84 ? 7.383 1.294 -2.959 1.00 85.25 84 GLU A N 1
ATOM 616 C CA . GLU A 1 84 ? 8.691 0.954 -3.510 1.00 85.25 84 GLU A CA 1
ATOM 617 C C . GLU A 1 84 ? 8.498 -0.034 -4.645 1.00 85.25 84 GLU A C 1
ATOM 619 O O . GLU A 1 84 ? 7.687 -0.952 -4.547 1.00 85.25 84 GLU A O 1
ATOM 624 N N . VAL A 1 85 ? 9.206 0.189 -5.750 1.00 83.75 85 VAL A N 1
ATOM 625 C CA . VAL A 1 85 ? 9.106 -0.654 -6.939 1.00 83.75 85 VAL A CA 1
ATOM 626 C C . VAL A 1 85 ? 10.494 -0.922 -7.468 1.00 83.75 85 VAL A C 1
ATOM 628 O O . VAL A 1 85 ? 11.192 0.003 -7.882 1.00 83.75 85 VAL A O 1
ATOM 631 N N . ASP A 1 86 ? 10.829 -2.200 -7.545 1.00 82.75 86 ASP A N 1
ATOM 632 C CA . ASP A 1 86 ? 12.051 -2.685 -8.160 1.00 82.75 86 ASP A CA 1
ATOM 633 C C . ASP A 1 86 ? 11.724 -3.438 -9.444 1.00 82.75 86 ASP A C 1
ATOM 635 O O . ASP A 1 86 ? 10.805 -4.256 -9.500 1.00 82.75 86 ASP A O 1
ATOM 639 N N . ILE A 1 87 ? 12.489 -3.171 -10.504 1.00 79.81 87 ILE A N 1
ATOM 640 C CA . ILE A 1 87 ? 12.319 -3.841 -11.794 1.00 79.81 87 ILE A CA 1
ATOM 641 C C . ILE A 1 87 ? 13.567 -4.662 -12.100 1.00 79.81 87 ILE A C 1
ATOM 643 O O . ILE A 1 87 ? 14.636 -4.120 -12.385 1.00 79.81 87 ILE A O 1
ATOM 647 N N . HIS A 1 88 ? 13.408 -5.983 -12.127 1.00 79.06 88 HIS A N 1
ATOM 648 C CA . HIS A 1 88 ? 14.471 -6.931 -12.443 1.00 79.06 88 HIS A CA 1
ATOM 649 C C . HIS A 1 88 ? 14.006 -7.910 -13.515 1.00 79.06 88 HIS A C 1
ATOM 651 O O . HIS A 1 88 ? 12.948 -8.516 -13.398 1.00 79.06 88 HIS A O 1
ATOM 657 N N . ASN A 1 89 ? 14.803 -8.094 -14.574 1.00 82.12 89 ASN A N 1
ATOM 658 C CA . ASN A 1 89 ? 14.520 -9.062 -15.643 1.00 82.12 89 ASN A CA 1
ATOM 659 C C . ASN A 1 89 ? 13.080 -8.990 -16.194 1.00 82.12 89 ASN A C 1
ATOM 661 O O . ASN A 1 89 ? 12.467 -10.018 -16.459 1.00 82.12 89 ASN A O 1
ATOM 665 N N . GLN A 1 90 ? 12.557 -7.772 -16.390 1.00 78.38 90 GLN A N 1
ATOM 666 C CA . GLN A 1 90 ? 11.190 -7.505 -16.876 1.00 78.38 90 GLN A CA 1
ATOM 667 C C . GLN A 1 90 ? 10.059 -7.873 -15.896 1.00 78.38 90 GLN A C 1
ATOM 669 O O . GLN A 1 90 ? 8.891 -7.817 -16.272 1.00 78.38 90 GLN A O 1
ATOM 674 N N . VAL A 1 91 ? 10.384 -8.205 -14.648 1.00 80.06 91 VAL A N 1
ATOM 675 C CA . VAL A 1 91 ? 9.428 -8.372 -13.549 1.00 80.06 91 VAL A CA 1
ATOM 676 C C . VAL A 1 91 ? 9.504 -7.138 -12.656 1.00 80.06 91 VAL A C 1
ATOM 678 O O . VAL A 1 91 ? 10.600 -6.687 -12.328 1.00 80.06 91 VAL A O 1
ATOM 681 N N . ALA A 1 92 ? 8.347 -6.591 -12.285 1.00 82.25 92 ALA A N 1
ATOM 682 C CA . ALA A 1 92 ? 8.239 -5.536 -11.285 1.00 82.25 92 ALA A CA 1
ATOM 683 C C . ALA A 1 92 ? 7.828 -6.161 -9.946 1.00 82.25 92 ALA A C 1
ATOM 685 O O . ALA A 1 92 ? 6.827 -6.875 -9.887 1.00 82.25 92 ALA A O 1
ATOM 686 N N . ALA A 1 93 ? 8.600 -5.900 -8.897 1.00 85.75 93 ALA A N 1
ATOM 687 C CA . ALA A 1 93 ? 8.264 -6.219 -7.518 1.00 85.75 93 ALA A CA 1
ATOM 688 C C . ALA A 1 93 ? 7.904 -4.913 -6.809 1.00 85.75 93 ALA A C 1
ATOM 690 O O . ALA A 1 93 ? 8.686 -3.966 -6.834 1.00 85.75 93 ALA A O 1
ATOM 691 N N . GLY A 1 94 ? 6.706 -4.854 -6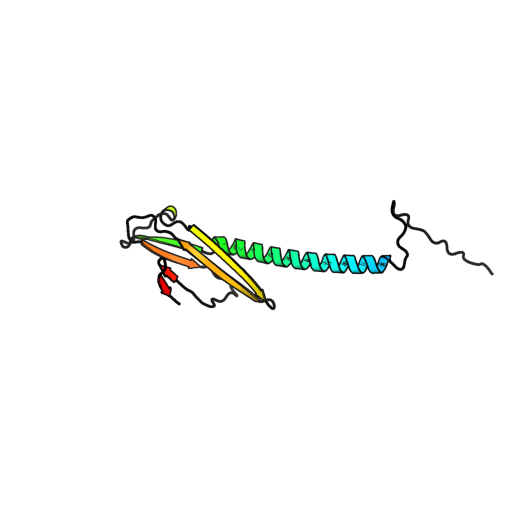.231 1.00 84.25 94 GLY A N 1
ATOM 692 C CA . GLY A 1 94 ? 6.210 -3.686 -5.514 1.00 84.25 94 GLY A CA 1
ATOM 693 C C . GLY A 1 94 ? 6.021 -3.992 -4.035 1.00 84.25 94 GLY A C 1
ATOM 694 O O . GLY A 1 94 ? 5.417 -5.008 -3.698 1.00 84.25 94 GLY A O 1
ATOM 695 N N . GLN A 1 95 ? 6.496 -3.110 -3.161 1.00 88.88 95 GLN A N 1
ATOM 696 C CA . GLN A 1 95 ? 6.147 -3.107 -1.744 1.00 88.88 95 GLN A CA 1
ATOM 697 C C . GLN A 1 95 ? 5.316 -1.863 -1.436 1.00 88.88 95 GLN A C 1
ATOM 699 O O . GLN A 1 95 ? 5.654 -0.749 -1.840 1.00 88.88 95 GLN A O 1
ATOM 704 N N . HIS A 1 96 ? 4.191 -2.075 -0.757 1.00 87.44 96 HIS A N 1
ATOM 705 C CA . HIS A 1 96 ? 3.212 -1.040 -0.456 1.00 87.44 96 HIS A CA 1
ATOM 706 C C . HIS A 1 96 ? 3.012 -0.964 1.053 1.00 87.44 96 HIS A C 1
ATOM 708 O O . HIS A 1 96 ? 2.646 -1.956 1.682 1.00 87.44 96 HIS A O 1
ATOM 714 N N . TRP A 1 97 ? 3.209 0.223 1.616 1.00 89.75 97 TRP A N 1
ATOM 715 C CA . TRP A 1 97 ? 2.944 0.499 3.021 1.00 89.75 97 TRP A CA 1
ATOM 716 C C . TRP A 1 97 ? 1.882 1.575 3.144 1.00 89.75 97 TRP A C 1
ATOM 718 O O . TRP A 1 97 ? 1.950 2.614 2.483 1.00 89.75 97 TRP A O 1
ATOM 728 N N . PHE A 1 98 ? 0.932 1.319 4.033 1.00 89.06 98 PHE A N 1
ATOM 729 C CA . PHE A 1 98 ? -0.144 2.229 4.384 1.00 89.06 98 PHE A CA 1
ATOM 730 C C . PHE A 1 98 ? -0.176 2.351 5.899 1.00 89.06 98 PHE A C 1
ATOM 732 O O . PHE A 1 98 ? -0.179 1.338 6.600 1.00 89.06 98 PHE A O 1
ATOM 739 N N . HIS A 1 99 ? -0.189 3.581 6.401 1.00 90.75 99 HIS A N 1
ATOM 740 C CA . HIS A 1 99 ? -0.262 3.845 7.830 1.00 90.75 99 HIS A CA 1
ATOM 741 C C . HIS A 1 99 ? -1.474 4.701 8.131 1.00 90.75 99 HIS A C 1
ATOM 743 O O . HIS A 1 99 ? -1.614 5.804 7.605 1.00 90.75 99 HIS A O 1
ATOM 749 N N . PHE A 1 100 ? -2.312 4.207 9.028 1.00 90.25 100 PHE A N 1
ATOM 750 C CA . PHE A 1 100 ? -3.516 4.885 9.474 1.00 90.25 100 PHE A CA 1
ATOM 751 C C . PHE A 1 100 ? -3.381 5.260 10.939 1.00 90.25 100 PHE A C 1
ATOM 753 O O . PHE A 1 100 ? -2.717 4.560 11.703 1.00 90.25 100 PHE A O 1
ATOM 760 N N . ARG A 1 101 ? -4.046 6.339 11.339 1.00 90.88 101 ARG A N 1
ATOM 761 C CA . ARG A 1 101 ? -4.174 6.710 12.747 1.00 90.88 101 ARG A CA 1
ATOM 762 C C . ARG A 1 101 ? -5.641 6.759 13.107 1.00 90.88 101 ARG A C 1
ATOM 764 O O . ARG A 1 101 ? -6.400 7.421 12.416 1.00 90.88 101 ARG A O 1
ATOM 771 N N . ASN A 1 102 ? -6.035 6.064 14.167 1.00 89.69 102 ASN A N 1
ATOM 772 C CA . ASN A 1 102 ? -7.366 6.238 14.728 1.00 89.69 102 ASN A CA 1
ATOM 773 C C . ASN A 1 102 ? -7.379 7.527 15.560 1.00 89.69 102 ASN A C 1
ATOM 775 O O . ASN A 1 102 ? -6.765 7.563 16.624 1.00 89.69 102 ASN A O 1
ATOM 779 N N . ASP A 1 103 ? -8.049 8.569 15.066 1.00 88.38 103 ASP A N 1
ATOM 780 C CA . ASP A 1 103 ? -8.205 9.850 15.774 1.00 88.38 103 ASP A CA 1
ATOM 781 C C . ASP A 1 103 ? -9.499 9.905 16.600 1.00 88.38 103 ASP A C 1
ATOM 783 O O . ASP A 1 103 ? -9.881 10.960 17.112 1.00 88.38 103 ASP A O 1
ATOM 787 N N . THR A 1 104 ? -10.200 8.779 16.725 1.00 84.25 104 THR A N 1
ATOM 788 C CA . THR A 1 104 ? -11.399 8.671 17.555 1.00 84.25 104 THR A CA 1
ATOM 789 C C . THR A 1 104 ? -11.061 8.225 18.975 1.00 84.25 104 THR A C 1
ATOM 791 O O . THR A 1 104 ? -10.029 7.610 19.229 1.00 84.25 104 THR A O 1
ATOM 794 N 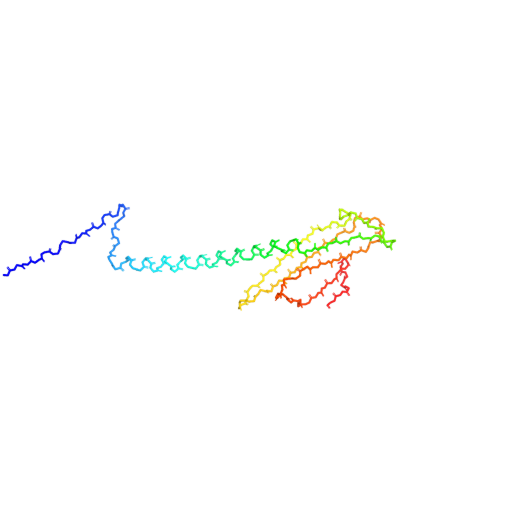N . GLU A 1 105 ? -11.955 8.534 19.913 1.00 87.12 105 GLU A N 1
ATOM 795 C CA . GLU A 1 105 ? -11.890 8.027 21.292 1.00 87.12 105 GLU A CA 1
ATOM 796 C C . GLU A 1 105 ? -12.477 6.606 21.420 1.00 87.12 105 GLU A C 1
ATOM 798 O O . GLU A 1 105 ? -12.528 6.055 22.517 1.00 87.12 105 GLU A O 1
ATOM 803 N N . GLU A 1 106 ? -12.950 6.030 20.312 1.00 87.69 106 GLU A N 1
ATOM 804 C CA . GLU A 1 106 ? -13.665 4.757 20.251 1.00 87.69 106 GLU A CA 1
ATOM 805 C C . GLU A 1 106 ? -12.805 3.695 19.546 1.00 87.69 106 GLU A C 1
ATOM 807 O O . GLU A 1 106 ? -11.937 4.004 18.720 1.00 87.69 106 GLU A O 1
ATOM 812 N N . ASP A 1 107 ? -13.073 2.424 19.841 1.00 88.31 107 ASP A N 1
ATOM 813 C CA . ASP A 1 107 ? -12.513 1.321 19.068 1.00 88.31 107 ASP A CA 1
ATOM 814 C C . ASP A 1 107 ? -13.193 1.255 17.692 1.00 88.31 107 ASP A C 1
ATOM 816 O O . ASP A 1 107 ? -14.418 1.358 17.560 1.00 88.31 107 ASP A O 1
ATOM 820 N N . VAL A 1 108 ? -12.380 1.089 16.648 1.00 87.62 108 VAL A N 1
ATOM 821 C CA . VAL A 1 108 ? -12.838 1.086 15.255 1.00 87.62 108 VAL A CA 1
ATOM 822 C C . VAL A 1 108 ? -12.407 -0.182 14.535 1.00 87.62 108 VAL A C 1
ATOM 824 O O . VAL A 1 108 ? -11.292 -0.679 14.689 1.00 87.62 108 VAL A O 1
ATOM 827 N N . GLN A 1 109 ? -13.290 -0.673 13.677 1.00 88.00 109 GLN A N 1
ATOM 828 C CA . GLN A 1 109 ? -12.992 -1.669 12.672 1.00 88.00 109 GLN A CA 1
ATOM 829 C C . GLN A 1 109 ? -12.599 -0.971 11.370 1.00 88.00 109 GLN A C 1
ATOM 831 O O . GLN A 1 109 ? -13.355 -0.177 10.808 1.00 88.00 109 GLN A O 1
ATOM 836 N N . ILE A 1 110 ? -11.412 -1.306 10.871 1.00 85.56 110 ILE A N 1
ATOM 837 C CA . ILE A 1 110 ? -10.887 -0.805 9.603 1.00 85.56 110 ILE A CA 1
ATOM 838 C C . ILE A 1 110 ? -10.884 -1.963 8.608 1.00 85.56 110 ILE A C 1
ATOM 840 O O . ILE A 1 110 ? -10.271 -3.000 8.865 1.00 85.56 110 ILE A O 1
ATOM 844 N N . ALA A 1 111 ? -11.554 -1.792 7.471 1.00 86.56 111 ALA A N 1
ATOM 845 C CA . ALA A 1 111 ? -11.460 -2.718 6.351 1.00 86.56 111 ALA A CA 1
ATOM 846 C C . ALA A 1 111 ? -10.704 -2.056 5.195 1.00 86.56 111 ALA A C 1
ATOM 848 O O . ALA A 1 111 ? -11.097 -0.991 4.714 1.00 86.56 111 ALA A O 1
ATOM 849 N N . CYS A 1 112 ? -9.635 -2.720 4.754 1.00 85.50 112 CYS A N 1
ATOM 850 C CA . CYS A 1 112 ? -8.784 -2.286 3.652 1.00 85.50 112 CYS A CA 1
ATOM 851 C C . CYS A 1 112 ? -8.952 -3.240 2.464 1.00 85.50 112 CYS A C 1
ATOM 853 O O . CYS A 1 112 ? -8.691 -4.438 2.586 1.00 85.50 112 CYS A O 1
ATOM 855 N N . GLY A 1 113 ? -9.354 -2.708 1.315 1.00 86.88 113 GLY A N 1
ATOM 856 C CA . GLY A 1 113 ? -9.341 -3.399 0.030 1.00 86.88 113 GLY A CA 1
ATOM 857 C C . GLY A 1 113 ? -8.188 -2.885 -0.822 1.00 86.88 113 GLY A C 1
ATOM 858 O O . GLY A 1 113 ? -8.048 -1.682 -0.997 1.00 86.88 113 GLY A O 1
ATOM 859 N N . PHE A 1 114 ? -7.358 -3.776 -1.362 1.00 86.38 114 PHE A N 1
ATOM 860 C CA . PHE A 1 114 ? -6.302 -3.393 -2.301 1.00 86.38 114 PHE A CA 1
ATOM 861 C C . PHE A 1 114 ? -6.548 -4.051 -3.656 1.00 86.38 114 PHE A C 1
ATOM 863 O O . PHE A 1 114 ? -6.502 -5.278 -3.781 1.00 86.38 114 PHE A O 1
ATOM 870 N N . ALA A 1 115 ? -6.840 -3.239 -4.672 1.00 85.81 115 ALA A N 1
ATOM 871 C CA . ALA A 1 115 ? -7.166 -3.732 -6.003 1.00 85.81 115 ALA A CA 1
ATOM 872 C C . ALA A 1 115 ? -5.898 -4.134 -6.768 1.00 85.81 115 ALA A C 1
ATOM 874 O O . ALA A 1 115 ? -5.063 -3.293 -7.095 1.00 85.81 115 ALA A O 1
ATOM 875 N N . LEU A 1 116 ? -5.763 -5.414 -7.112 1.00 84.25 116 LEU A N 1
ATOM 876 C CA . LEU A 1 116 ? -4.643 -5.916 -7.910 1.00 84.25 116 LEU A CA 1
ATOM 877 C C . LEU A 1 116 ? -4.928 -5.823 -9.408 1.00 84.25 116 LEU A C 1
ATOM 879 O O . LEU A 1 116 ? -6.059 -5.981 -9.871 1.00 84.25 116 LEU A O 1
ATOM 883 N N . GLY A 1 117 ? -3.871 -5.605 -10.183 1.00 83.12 117 GLY A N 1
ATOM 884 C CA . GLY A 1 117 ? -3.909 -5.741 -11.631 1.00 83.12 117 GLY A CA 1
ATOM 885 C C . GLY A 1 117 ? -4.127 -7.202 -12.060 1.00 83.12 117 GLY A C 1
ATOM 886 O O . GLY A 1 117 ? -3.794 -8.132 -11.329 1.00 83.12 117 GLY A O 1
ATOM 887 N N . PRO A 1 118 ? -4.606 -7.448 -13.291 1.00 84.19 118 PRO A N 1
ATOM 888 C CA . PRO A 1 118 ? -4.996 -8.784 -13.763 1.00 84.19 118 PRO A CA 1
ATOM 889 C C . PRO A 1 118 ? -3.844 -9.800 -13.865 1.00 84.19 118 PRO A C 1
ATOM 891 O O . PRO A 1 118 ? -4.080 -10.976 -14.129 1.00 84.19 118 PRO A O 1
ATOM 894 N N . ARG A 1 119 ? -2.593 -9.351 -13.733 1.00 84.62 119 ARG A N 1
ATOM 895 C CA . ARG A 1 119 ? -1.383 -10.187 -13.805 1.00 84.62 119 ARG A CA 1
ATOM 896 C C . ARG A 1 119 ? -0.497 -10.042 -12.570 1.00 84.62 119 ARG A C 1
ATOM 898 O O . ARG A 1 119 ? 0.626 -10.535 -12.579 1.00 84.62 119 ARG A O 1
ATOM 905 N N . GLU A 1 120 ? -0.975 -9.329 -11.561 1.00 86.50 120 GLU A N 1
ATOM 906 C CA . GLU A 1 120 ? -0.248 -9.135 -10.315 1.00 86.50 120 GLU A CA 1
ATOM 907 C C . GLU A 1 120 ? -0.533 -10.287 -9.364 1.00 86.50 120 GLU A C 1
ATOM 909 O O . GLU A 1 120 ? -1.598 -10.904 -9.393 1.00 86.50 120 GLU A O 1
ATOM 914 N N . LEU A 1 121 ? 0.455 -10.583 -8.532 1.00 90.50 121 LEU A N 1
ATOM 915 C CA . LEU A 1 121 ? 0.390 -11.616 -7.514 1.00 90.50 121 LEU A CA 1
ATOM 916 C C . LEU A 1 1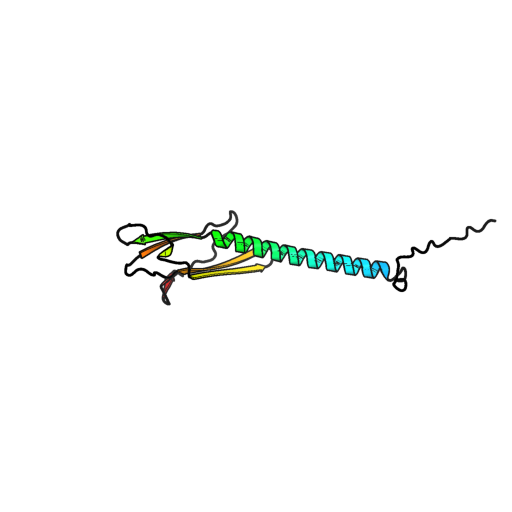21 ? 0.831 -10.992 -6.194 1.00 90.50 121 LEU A C 1
ATOM 918 O O . LEU A 1 121 ? 1.679 -10.099 -6.184 1.00 90.50 121 LEU A O 1
ATOM 922 N N . VAL A 1 122 ? 0.257 -11.471 -5.095 1.00 89.88 122 VAL A N 1
ATOM 923 C CA . VAL A 1 122 ? 0.663 -11.065 -3.747 1.00 89.88 122 VAL A CA 1
ATOM 924 C C . VAL A 1 122 ? 1.728 -12.033 -3.261 1.00 89.88 122 VAL A C 1
ATOM 926 O O . VAL A 1 122 ? 1.456 -13.223 -3.113 1.00 89.88 122 VAL A O 1
ATOM 929 N N . ASP A 1 123 ? 2.922 -11.511 -3.006 1.00 89.75 123 ASP A N 1
ATOM 930 C CA . ASP A 1 123 ? 4.041 -12.248 -2.416 1.00 89.75 123 ASP A CA 1
ATOM 931 C C . ASP A 1 123 ? 4.282 -11.762 -0.979 1.00 89.75 123 ASP A C 1
ATOM 933 O O . ASP A 1 123 ? 5.281 -11.120 -0.662 1.00 89.75 123 ASP A O 1
ATOM 937 N N . GLY A 1 124 ? 3.286 -12.002 -0.123 1.00 90.25 124 GLY A N 1
ATOM 938 C CA . GLY A 1 124 ? 3.300 -11.627 1.292 1.00 90.25 124 GLY A CA 1
ATOM 939 C C . GLY A 1 124 ? 2.343 -10.490 1.659 1.00 90.25 124 GLY A C 1
ATOM 940 O O . GLY A 1 124 ? 2.024 -9.610 0.863 1.00 90.25 124 GLY A O 1
ATOM 941 N N . PHE A 1 125 ? 1.872 -10.529 2.903 1.00 91.19 125 PHE A N 1
ATOM 942 C CA . PHE A 1 125 ? 1.030 -9.506 3.513 1.00 91.19 125 PHE A CA 1
ATOM 943 C C . PHE A 1 125 ? 1.394 -9.406 4.990 1.00 91.19 125 PHE A C 1
ATOM 945 O O . PHE A 1 125 ? 1.616 -10.414 5.653 1.00 91.19 125 PHE A O 1
ATOM 952 N N . SER A 1 126 ? 1.467 -8.194 5.528 1.00 92.19 126 SER A N 1
ATOM 953 C CA . SER A 1 126 ? 1.718 -8.003 6.952 1.00 92.19 126 SER A CA 1
ATOM 954 C C . SER A 1 126 ? 0.863 -6.880 7.496 1.00 92.19 126 SER A C 1
ATOM 956 O O . SER A 1 126 ? 0.672 -5.855 6.847 1.00 92.19 126 SER A O 1
ATOM 958 N N . TYR A 1 127 ? 0.357 -7.098 8.704 1.00 91.00 127 TYR A N 1
ATOM 959 C CA . TYR A 1 127 ? -0.473 -6.145 9.422 1.00 91.00 127 TYR A CA 1
ATOM 960 C C . TYR A 1 127 ? 0.147 -5.868 10.786 1.00 91.00 127 TYR A C 1
ATOM 962 O O . TYR A 1 127 ? 0.566 -6.796 11.486 1.00 91.00 127 TYR A O 1
ATOM 970 N N . TYR A 1 128 ? 0.196 -4.585 11.131 1.00 92.44 128 TYR A N 1
ATOM 971 C CA . TYR A 1 128 ? 0.746 -4.076 12.376 1.00 92.44 128 TYR A CA 1
ATOM 972 C C . TYR A 1 128 ? -0.302 -3.209 13.075 1.00 92.44 128 TYR A C 1
ATOM 974 O O . TYR A 1 128 ? -0.980 -2.417 12.419 1.00 92.44 128 TYR A O 1
ATOM 982 N N . ASN A 1 129 ? -0.411 -3.343 14.395 1.00 90.50 129 ASN A N 1
ATOM 983 C CA . ASN A 1 129 ? -1.157 -2.427 15.249 1.00 90.50 129 ASN A CA 1
ATOM 984 C C . ASN A 1 129 ? -0.164 -1.697 16.162 1.00 90.50 129 ASN A C 1
ATOM 986 O O . ASN A 1 129 ? 0.378 -2.281 17.101 1.00 90.50 129 ASN A O 1
ATOM 990 N N . GLY A 1 130 ? 0.140 -0.438 15.836 1.00 88.88 130 GLY A N 1
ATOM 991 C CA . GLY A 1 130 ? 1.290 0.255 16.418 1.00 88.88 130 GLY A CA 1
ATOM 992 C C . GLY A 1 130 ? 2.591 -0.488 16.094 1.00 88.88 130 GLY A C 1
ATOM 993 O O . GLY A 1 130 ? 2.882 -0.747 14.927 1.00 88.88 130 GLY A O 1
ATOM 994 N N . ASP A 1 131 ? 3.344 -0.860 17.128 1.00 91.38 131 ASP A N 1
ATOM 995 C CA . ASP A 1 131 ? 4.609 -1.597 16.992 1.00 91.38 131 ASP A CA 1
ATOM 996 C C . ASP A 1 131 ? 4.424 -3.129 16.976 1.00 91.38 131 ASP A C 1
ATOM 998 O O . ASP A 1 131 ? 5.380 -3.879 16.763 1.00 91.38 131 ASP A O 1
ATOM 1002 N N . GLU A 1 132 ? 3.203 -3.621 17.207 1.00 94.25 132 GLU A N 1
ATOM 1003 C CA . GLU A 1 132 ? 2.912 -5.052 17.270 1.00 94.25 132 GLU A CA 1
ATOM 1004 C C . GLU A 1 132 ? 2.569 -5.613 15.887 1.00 94.25 132 GLU A C 1
ATOM 1006 O O . GLU A 1 132 ? 1.657 -5.132 15.215 1.00 94.25 132 GLU A O 1
ATOM 1011 N N . ARG A 1 133 ? 3.266 -6.677 15.463 1.00 92.88 133 ARG A N 1
ATOM 1012 C CA . ARG A 1 133 ? 2.936 -7.416 14.237 1.00 92.88 133 ARG A CA 1
ATOM 1013 C C . ARG A 1 133 ? 1.872 -8.469 14.527 1.00 92.88 133 ARG A C 1
ATOM 1015 O O . ARG A 1 133 ? 2.119 -9.401 15.285 1.00 92.88 133 ARG A O 1
ATOM 1022 N N . ILE A 1 134 ? 0.739 -8.365 13.846 1.00 92.50 134 ILE A N 1
ATOM 1023 C CA . ILE A 1 134 ? -0.415 -9.253 14.020 1.00 92.50 134 ILE A CA 1
ATOM 1024 C C . ILE A 1 134 ? -0.444 -10.353 12.949 1.00 92.50 134 ILE A C 1
ATOM 1026 O O . ILE A 1 134 ? -0.779 -11.497 13.245 1.00 92.50 134 ILE A O 1
ATOM 1030 N N . VAL A 1 135 ? -0.078 -10.024 11.703 1.00 89.12 135 VAL A N 1
ATOM 1031 C CA . VAL A 1 135 ? -0.052 -10.970 10.569 1.00 89.12 135 VAL A CA 1
ATOM 1032 C C . VAL A 1 135 ? 1.322 -10.949 9.896 1.00 89.12 135 VAL A C 1
ATOM 1034 O O . VAL A 1 135 ? 1.911 -9.874 9.723 1.00 89.12 135 VAL A O 1
ATOM 1037 N N . SER A 1 136 ? 1.831 -12.133 9.526 1.00 76.31 136 SER A N 1
ATOM 1038 C CA . SER A 1 136 ? 3.117 -12.328 8.842 1.00 76.31 136 SER A CA 1
ATOM 1039 C C . SER A 1 136 ? 3.007 -13.047 7.513 1.00 76.31 136 SER A C 1
ATOM 1041 O O . SER A 1 136 ? 2.315 -14.090 7.511 1.00 76.31 136 SER A O 1
#

pLDDT: mean 74.24, std 16.78, range [34.25, 94.25]

Radius of gyration: 29.66 Å; chains: 1; bounding box: 61×40×95 Å